Protein AF-A0A924P4Y9-F1 (afdb_monomer_lite)

Foldseek 3Di:
DDDDPCRVCVCVVVDDDDDDDDQKDKDWDDDPVDIWIKIWGQDPVRDIDIDTDDD

pLDDT: mean 91.04, std 6.59, range [62.62, 97.31]

Structure (mmCIF, N/CA/C/O backbone):
data_AF-A0A924P4Y9-F1
#
_entry.id   AF-A0A924P4Y9-F1
#
loop_
_atom_site.group_PDB
_atom_site.id
_atom_site.type_symbol
_atom_site.label_atom_id
_atom_site.label_alt_id
_atom_site.label_comp_id
_atom_site.label_asym_id
_atom_site.label_entity_id
_atom_site.label_seq_id
_atom_site.pdbx_PDB_ins_code
_atom_site.Cartn_x
_atom_site.Cartn_y
_atom_site.Cartn_z
_atom_site.occupancy
_atom_site.B_iso_or_equiv
_atom_site.auth_seq_id
_atom_site.auth_comp_id
_atom_site.auth_asym_id
_atom_site.auth_atom_id
_atom_site.pdbx_PDB_model_num
ATOM 1 N N . ASP A 1 1 ? -6.968 12.721 36.472 1.00 62.62 1 ASP A N 1
ATOM 2 C CA . ASP A 1 1 ? -8.386 12.428 36.195 1.00 62.62 1 ASP A CA 1
ATOM 3 C C . ASP A 1 1 ? -8.652 10.935 36.198 1.00 62.62 1 ASP A C 1
ATOM 5 O O . ASP A 1 1 ? -7.826 10.181 35.698 1.00 62.62 1 ASP A O 1
ATOM 9 N N . ASN A 1 2 ? -9.768 10.526 36.810 1.00 84.44 2 ASN A N 1
ATOM 10 C CA . ASN A 1 2 ? -10.286 9.155 36.797 1.00 84.44 2 ASN A CA 1
ATOM 11 C C . ASN A 1 2 ? -11.471 9.119 35.828 1.00 84.44 2 ASN A C 1
ATOM 13 O O . ASN A 1 2 ? -12.579 9.488 36.206 1.00 84.44 2 ASN A O 1
ATOM 17 N N . PHE A 1 3 ? -11.222 8.714 34.585 1.00 84.94 3 PHE A N 1
ATOM 18 C CA . PHE A 1 3 ? -12.284 8.496 33.605 1.00 84.94 3 PHE A CA 1
ATOM 19 C C . PHE A 1 3 ? -12.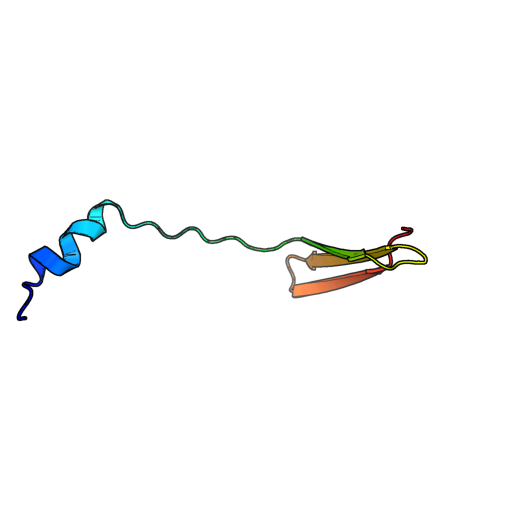966 7.152 33.861 1.00 84.94 3 PHE A C 1
ATOM 21 O O . PHE A 1 3 ? -12.305 6.158 34.175 1.00 84.94 3 PHE A O 1
ATOM 28 N N . THR A 1 4 ? -14.287 7.117 33.716 1.00 92.00 4 THR A N 1
ATOM 29 C CA . THR A 1 4 ? -15.056 5.870 33.754 1.00 92.00 4 THR A CA 1
ATOM 30 C C . THR A 1 4 ? -14.840 5.072 32.470 1.00 92.00 4 THR A C 1
ATOM 32 O O . THR A 1 4 ? -14.477 5.604 31.415 1.00 92.00 4 THR A O 1
ATOM 35 N N . LYS A 1 5 ? -15.071 3.761 32.546 1.00 89.19 5 LYS A N 1
ATOM 36 C CA . LYS A 1 5 ? -14.966 2.884 31.378 1.00 89.19 5 LYS A CA 1
ATOM 37 C C . LYS A 1 5 ? -15.965 3.295 30.293 1.00 89.19 5 LYS A C 1
ATOM 39 O O . LYS A 1 5 ? -15.626 3.296 29.115 1.00 89.19 5 LYS A O 1
ATOM 44 N N . GLU A 1 6 ? -17.166 3.693 30.695 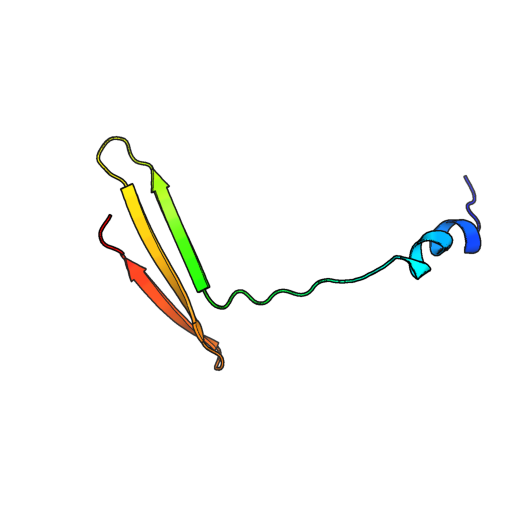1.00 89.88 6 GLU A N 1
ATOM 45 C CA . GLU A 1 6 ? -18.222 4.171 29.808 1.00 89.88 6 GLU A CA 1
ATOM 46 C C . GLU A 1 6 ? -17.799 5.411 29.008 1.00 89.88 6 GLU A C 1
ATOM 48 O O . GLU A 1 6 ? -18.030 5.464 27.800 1.00 89.88 6 GLU A O 1
ATOM 53 N N . GLU A 1 7 ? -17.139 6.382 29.647 1.00 88.94 7 GLU A N 1
ATOM 54 C CA . GLU A 1 7 ? -16.616 7.581 28.975 1.00 88.94 7 GLU A CA 1
ATOM 55 C C . GLU A 1 7 ? -15.512 7.232 27.971 1.00 88.94 7 GLU A C 1
ATOM 57 O O . GLU A 1 7 ? -15.499 7.756 26.856 1.00 88.94 7 GLU A O 1
ATOM 62 N N . SER A 1 8 ? -14.619 6.305 28.331 1.00 88.81 8 SER A N 1
ATOM 63 C CA . SER A 1 8 ? -13.552 5.832 27.443 1.00 88.81 8 SER A CA 1
ATOM 64 C C . SER A 1 8 ? -14.090 5.061 26.228 1.00 88.81 8 SER A C 1
ATOM 66 O O . SER A 1 8 ? -13.560 5.196 25.125 1.00 88.81 8 SER A O 1
ATOM 68 N N . GLU A 1 9 ? -15.158 4.275 26.398 1.00 92.31 9 GLU A N 1
ATOM 69 C CA . GLU A 1 9 ? -15.690 3.378 25.364 1.00 92.31 9 GLU A CA 1
ATOM 70 C C . GLU A 1 9 ? -16.843 3.974 24.533 1.00 92.31 9 GLU A C 1
ATOM 72 O O . GLU A 1 9 ? -17.291 3.341 23.572 1.00 92.31 9 GLU A O 1
ATOM 77 N N . ALA A 1 10 ? -17.305 5.197 24.824 1.00 92.81 10 ALA A N 1
ATOM 78 C CA . ALA A 1 10 ? -18.425 5.848 24.129 1.00 92.81 10 ALA A CA 1
ATOM 79 C C . ALA A 1 10 ? -18.255 5.928 22.594 1.00 92.81 10 ALA A C 1
ATOM 81 O O . ALA A 1 10 ? -19.238 5.921 21.844 1.00 92.81 10 ALA A O 1
ATOM 82 N N . GLY A 1 11 ? -17.007 5.971 22.116 1.00 89.31 11 GLY A N 1
ATOM 83 C CA . GLY A 1 11 ? -16.657 5.988 20.694 1.00 89.31 11 GLY A CA 1
ATOM 84 C C . GLY A 1 11 ? -16.723 4.626 19.993 1.00 89.31 11 GLY A C 1
ATOM 85 O O . GLY A 1 11 ? -16.753 4.590 18.763 1.00 89.31 11 GLY A O 1
ATOM 86 N N . ARG A 1 12 ? -16.803 3.506 20.731 1.00 90.44 12 ARG A N 1
ATOM 87 C CA . ARG A 1 12 ? -16.739 2.141 20.171 1.00 90.44 12 ARG A CA 1
ATOM 88 C C . ARG A 1 12 ? -17.810 1.879 19.112 1.00 90.44 12 ARG A C 1
ATOM 90 O O . ARG A 1 12 ? -17.543 1.192 18.136 1.00 90.44 12 ARG A O 1
ATOM 97 N N . LYS A 1 13 ? -19.001 2.467 19.267 1.00 93.19 13 LYS A N 1
ATOM 98 C CA . LYS A 1 13 ? -20.114 2.356 18.303 1.00 93.19 13 LYS A CA 1
ATOM 99 C C . LYS A 1 13 ? -19.802 2.924 16.911 1.00 93.19 13 LYS A C 1
ATOM 101 O O . LYS A 1 13 ? -20.462 2.551 15.952 1.00 93.19 13 LYS A O 1
ATOM 106 N N . ASN A 1 14 ? -18.817 3.818 16.817 1.00 94.12 14 ASN A N 1
ATOM 107 C CA . ASN A 1 14 ? -18.381 4.457 15.576 1.00 94.12 14 ASN A CA 1
ATOM 108 C C . ASN A 1 14 ? -16.992 3.966 15.137 1.00 94.12 14 ASN A C 1
ATOM 110 O O . ASN A 1 14 ? -16.447 4.465 14.154 1.00 94.12 14 ASN A O 1
ATOM 114 N N . PHE A 1 15 ? -16.386 3.042 15.886 1.00 93.81 15 PHE A N 1
ATOM 115 C CA . PHE A 1 15 ? -15.052 2.544 15.599 1.00 93.81 15 PHE A CA 1
ATOM 116 C C . PHE A 1 15 ? -15.112 1.516 14.470 1.00 93.81 15 PHE A C 1
ATOM 118 O O . PHE A 1 15 ? -15.833 0.522 14.552 1.00 93.81 15 PHE A O 1
ATOM 125 N N . GLY A 1 16 ? -14.318 1.746 13.432 1.00 94.19 16 GLY A N 1
ATOM 126 C CA . GLY A 1 16 ? -14.121 0.818 12.331 1.00 94.19 16 GLY A CA 1
ATOM 127 C C . GLY A 1 16 ? -12.646 0.753 11.968 1.00 94.19 16 GLY A C 1
ATOM 128 O O . GLY A 1 16 ? -11.913 1.728 12.131 1.00 94.19 16 GLY A O 1
ATOM 129 N N . VAL A 1 17 ? -12.218 -0.403 11.472 1.00 95.62 17 VAL A N 1
ATOM 130 C CA . VAL A 1 17 ? -10.876 -0.594 10.920 1.00 95.62 17 VAL A CA 1
ATOM 131 C C . VAL A 1 17 ? -11.012 -0.744 9.415 1.00 95.62 17 VAL A C 1
ATOM 133 O O . VAL A 1 17 ? -11.813 -1.548 8.942 1.00 95.62 17 VAL A O 1
ATOM 136 N N . VAL A 1 18 ? -10.214 0.014 8.670 1.00 95.38 18 VAL A N 1
ATOM 137 C CA . VAL A 1 18 ? -10.034 -0.190 7.233 1.00 95.38 18 VAL A CA 1
ATOM 138 C C . VAL A 1 18 ? -8.694 -0.877 7.036 1.00 95.38 18 VAL A C 1
ATOM 140 O O . VAL A 1 18 ? -7.664 -0.377 7.484 1.00 95.38 18 VAL A O 1
ATOM 143 N N . ILE A 1 19 ? -8.725 -2.038 6.389 1.00 95.06 19 ILE A N 1
ATOM 144 C CA . ILE A 1 19 ? -7.533 -2.800 6.031 1.00 95.06 19 ILE A CA 1
ATOM 145 C C . ILE A 1 19 ? -7.383 -2.710 4.520 1.00 95.06 19 ILE A C 1
ATOM 147 O O . ILE A 1 19 ? -8.302 -3.071 3.787 1.00 95.06 19 ILE A O 1
ATOM 151 N N . CYS A 1 20 ? -6.223 -2.240 4.071 1.00 91.94 20 CYS A N 1
ATOM 152 C CA . CYS A 1 20 ? -5.867 -2.188 2.660 1.00 91.94 20 CYS A CA 1
ATOM 153 C C . CYS A 1 20 ? -4.627 -3.045 2.426 1.00 91.94 20 CYS A C 1
ATOM 155 O O . CYS A 1 20 ? -3.647 -2.946 3.167 1.00 91.94 20 CYS A O 1
ATOM 157 N N . THR A 1 21 ? -4.664 -3.846 1.369 1.00 91.00 21 THR A N 1
ATOM 158 C CA . THR A 1 21 ? -3.498 -4.559 0.849 1.00 91.00 21 THR A CA 1
ATOM 159 C C . THR A 1 21 ? -2.959 -3.780 -0.341 1.00 91.00 21 THR A C 1
ATOM 161 O O . THR A 1 21 ? -3.729 -3.302 -1.171 1.00 91.00 21 THR A O 1
ATOM 164 N N . ILE A 1 22 ? -1.641 -3.592 -0.395 1.00 91.44 22 ILE A N 1
ATOM 165 C CA . ILE A 1 22 ? -0.992 -2.945 -1.535 1.00 91.44 22 ILE A CA 1
ATOM 166 C C . ILE A 1 22 ? -0.675 -4.033 -2.555 1.00 91.44 22 ILE A C 1
ATOM 168 O O . ILE A 1 22 ? 0.275 -4.788 -2.367 1.00 91.44 22 ILE A O 1
ATOM 172 N N . ASP A 1 23 ? -1.451 -4.088 -3.632 1.00 92.88 23 ASP A N 1
ATOM 173 C CA . ASP A 1 23 ? -1.192 -5.007 -4.747 1.00 92.88 23 ASP A CA 1
ATOM 174 C C . ASP A 1 23 ? -0.093 -4.460 -5.671 1.00 92.88 23 ASP A C 1
ATOM 176 O O . ASP A 1 23 ? 0.686 -5.204 -6.267 1.00 92.88 23 ASP A O 1
ATOM 180 N N . TRP A 1 24 ? 0.007 -3.133 -5.772 1.00 94.50 24 TRP A N 1
ATOM 181 C CA . TRP A 1 24 ? 1.010 -2.452 -6.581 1.00 94.50 24 TRP A CA 1
ATOM 182 C C . TRP A 1 24 ? 1.301 -1.041 -6.057 1.00 94.50 24 TRP A C 1
ATOM 184 O O . TRP A 1 24 ? 0.463 -0.406 -5.418 1.00 94.50 24 TRP A O 1
ATOM 194 N N . MET A 1 25 ? 2.505 -0.551 -6.343 1.00 95.69 25 MET A N 1
ATOM 195 C CA . MET A 1 25 ? 2.951 0.807 -6.047 1.00 95.69 25 MET A CA 1
ATOM 196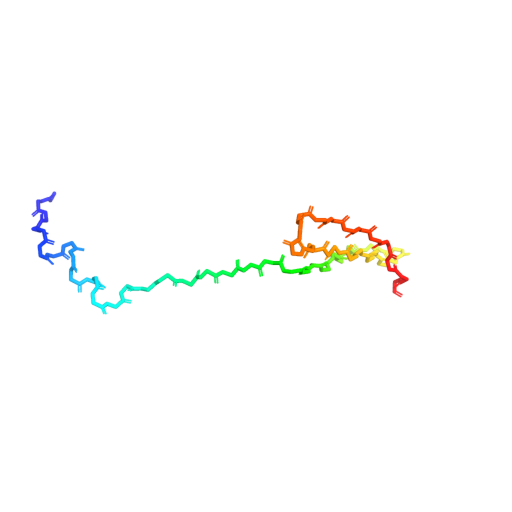 C C . MET A 1 25 ? 3.780 1.346 -7.215 1.00 95.69 25 MET A C 1
ATOM 198 O O . MET A 1 25 ? 4.597 0.625 -7.787 1.00 95.69 25 MET A O 1
ATOM 202 N N . GLU A 1 26 ? 3.634 2.634 -7.527 1.00 95.62 26 GLU A N 1
ATOM 203 C CA . GLU A 1 26 ? 4.599 3.358 -8.359 1.00 95.62 26 GLU A CA 1
ATOM 204 C C . GLU A 1 26 ? 5.389 4.349 -7.519 1.00 95.62 26 GLU A C 1
ATOM 206 O O . GLU A 1 26 ? 4.845 5.062 -6.676 1.00 95.62 26 GLU A O 1
ATOM 211 N N . TRP A 1 27 ? 6.686 4.411 -7.786 1.00 95.75 27 TRP A N 1
ATOM 212 C CA . TRP A 1 27 ? 7.575 5.414 -7.237 1.00 95.75 27 TRP A CA 1
ATOM 213 C C . TRP A 1 27 ? 7.949 6.413 -8.320 1.00 95.75 27 TRP A C 1
ATOM 215 O O . TRP A 1 27 ? 8.337 6.022 -9.421 1.00 95.75 27 TRP A O 1
ATOM 225 N N . LEU A 1 28 ? 7.860 7.697 -7.983 1.00 95.88 28 LEU A N 1
ATOM 226 C CA . LEU A 1 28 ? 8.283 8.810 -8.819 1.00 95.88 28 LEU A CA 1
ATOM 227 C C . LEU A 1 28 ? 9.334 9.619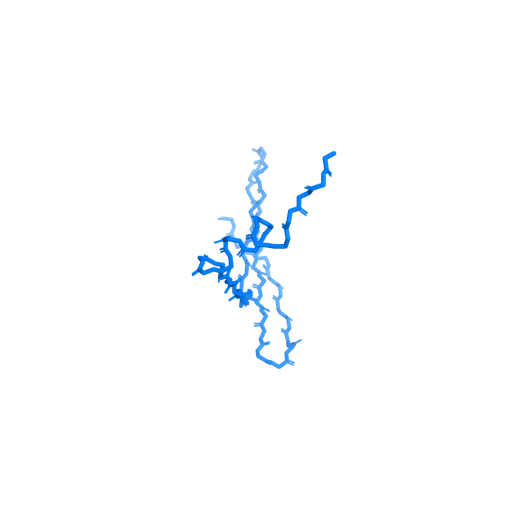 -8.062 1.00 95.88 28 LEU A C 1
ATOM 229 O O . LEU A 1 28 ? 9.084 10.106 -6.960 1.00 95.88 28 LEU A O 1
ATOM 233 N N . TRP A 1 29 ? 10.491 9.803 -8.686 1.00 94.19 29 TRP A N 1
ATOM 234 C CA . TRP A 1 29 ? 11.524 10.716 -8.222 1.00 94.19 29 TRP A CA 1
ATOM 235 C C . TRP A 1 29 ? 11.711 11.856 -9.212 1.00 94.19 29 TRP A C 1
ATOM 237 O O . TRP A 1 29 ? 11.985 11.634 -10.394 1.00 94.19 29 TRP A O 1
ATOM 247 N N . LEU A 1 30 ? 11.567 13.081 -8.710 1.00 94.31 30 LEU A N 1
ATOM 248 C CA . LEU A 1 30 ? 11.718 14.302 -9.486 1.00 94.31 30 LEU A CA 1
ATOM 249 C C . LEU A 1 30 ? 13.176 14.766 -9.414 1.00 94.31 30 LEU A C 1
ATOM 251 O O . LEU A 1 30 ? 13.648 15.179 -8.357 1.00 94.31 30 LEU A O 1
ATOM 255 N N . GLY A 1 31 ? 13.882 14.680 -10.540 1.00 91.38 31 GLY A N 1
ATOM 256 C CA . GLY A 1 31 ? 15.216 15.245 -10.718 1.00 91.38 31 GLY A CA 1
ATOM 257 C C . GLY A 1 31 ? 15.212 16.413 -11.705 1.00 91.38 31 GLY A C 1
ATOM 258 O O . GLY A 1 31 ? 14.407 16.446 -12.635 1.00 91.38 31 GLY A O 1
ATOM 259 N N . GLU A 1 32 ? 16.152 17.342 -11.521 1.00 90.31 32 GLU A N 1
ATOM 260 C CA . GLU A 1 32 ? 16.369 18.512 -12.390 1.00 90.31 32 GLU A CA 1
ATOM 261 C C . GLU A 1 32 ? 16.693 18.123 -13.846 1.00 90.31 32 GLU A C 1
ATOM 263 O O . GLU A 1 32 ? 16.330 18.829 -14.781 1.00 90.31 32 GLU A O 1
ATOM 268 N N . HIS A 1 33 ? 17.316 16.958 -14.053 1.00 88.12 33 HIS A N 1
ATOM 269 C CA . HIS A 1 33 ? 17.701 16.439 -15.373 1.00 88.12 33 HIS A CA 1
ATOM 270 C C . HIS A 1 33 ? 16.806 15.296 -15.872 1.00 88.12 33 HIS A C 1
ATOM 272 O O . HIS A 1 33 ? 17.214 14.509 -16.725 1.00 88.12 33 HIS A O 1
ATOM 278 N N . GLY A 1 34 ? 15.596 15.183 -15.326 1.00 87.50 34 GLY A N 1
ATOM 279 C CA . GLY A 1 34 ? 14.628 14.160 -15.704 1.00 87.50 34 GLY A CA 1
ATOM 280 C C . GLY A 1 34 ? 14.123 13.362 -14.512 1.00 87.50 34 GLY A C 1
ATOM 281 O O . GLY A 1 34 ? 14.751 13.279 -13.452 1.00 87.50 34 GLY A O 1
ATOM 282 N N . HIS A 1 35 ? 12.940 12.790 -14.686 1.00 93.00 35 HIS A N 1
ATOM 283 C CA . HIS A 1 35 ? 12.282 12.007 -13.652 1.00 93.00 35 HIS A CA 1
ATOM 284 C C . HIS A 1 35 ? 12.712 10.547 -13.732 1.00 93.00 35 HIS A C 1
ATOM 286 O O . HIS A 1 35 ? 13.120 10.054 -14.782 1.00 93.00 35 HIS A O 1
ATOM 292 N N . ARG A 1 36 ? 12.621 9.841 -12.608 1.00 94.31 36 ARG A N 1
ATOM 293 C CA . ARG A 1 36 ? 12.750 8.383 -12.577 1.00 94.31 36 ARG A CA 1
ATOM 294 C C . ARG A 1 36 ? 11.461 7.798 -12.054 1.00 94.31 36 ARG A C 1
ATOM 296 O O . ARG A 1 36 ? 10.909 8.297 -11.075 1.00 94.31 36 ARG A O 1
ATOM 303 N N . ARG A 1 37 ? 11.008 6.735 -12.704 1.00 97.31 37 ARG A N 1
ATOM 304 C CA . ARG A 1 37 ? 9.814 6.004 -12.310 1.00 97.31 37 ARG A CA 1
ATOM 305 C C . ARG A 1 37 ? 10.147 4.535 -12.130 1.00 97.31 37 ARG A C 1
ATOM 307 O O . ARG A 1 37 ? 10.892 3.970 -12.927 1.00 97.31 37 ARG A O 1
ATOM 314 N N . ALA A 1 38 ? 9.594 3.921 -11.096 1.00 96.94 38 ALA A N 1
ATOM 315 C CA . ALA A 1 38 ? 9.663 2.481 -10.892 1.00 96.94 38 ALA A CA 1
ATOM 316 C C . ALA A 1 38 ? 8.282 1.945 -10.523 1.00 96.94 38 ALA A C 1
ATOM 318 O O . ALA A 1 38 ? 7.530 2.622 -9.821 1.00 96.94 38 ALA A O 1
ATOM 319 N N . ASN A 1 39 ? 7.960 0.740 -10.984 1.00 96.62 39 ASN A N 1
ATOM 320 C CA . ASN A 1 39 ? 6.787 0.004 -10.532 1.00 96.62 39 ASN A CA 1
ATOM 321 C C . ASN A 1 39 ? 7.190 -1.118 -9.575 1.00 96.62 39 ASN A C 1
ATOM 323 O O . ASN A 1 39 ? 8.288 -1.668 -9.658 1.00 96.62 39 ASN A O 1
ATOM 327 N N . PHE A 1 40 ? 6.272 -1.446 -8.678 1.00 96.62 40 PHE A N 1
ATOM 328 C CA . PHE A 1 40 ? 6.364 -2.554 -7.744 1.00 96.62 40 PHE A CA 1
ATOM 329 C C . PHE A 1 40 ? 5.031 -3.290 -7.771 1.00 96.62 40 PHE A C 1
ATOM 331 O O . PHE A 1 40 ? 3.985 -2.654 -7.649 1.00 96.62 40 PHE A O 1
ATOM 338 N N . VAL A 1 41 ? 5.058 -4.607 -7.939 1.00 95.88 41 VAL A N 1
ATOM 339 C CA . VAL A 1 41 ? 3.863 -5.460 -7.957 1.00 95.88 41 VAL A CA 1
ATOM 340 C C . VAL A 1 41 ? 4.048 -6.571 -6.932 1.00 95.88 41 VAL A C 1
ATOM 342 O O . VAL A 1 41 ? 5.069 -7.262 -6.951 1.00 95.88 41 VAL A O 1
ATOM 345 N N . TYR A 1 42 ? 3.063 -6.733 -6.051 1.00 93.81 42 TYR A N 1
ATOM 346 C CA . TYR A 1 42 ? 2.993 -7.785 -5.042 1.00 93.81 42 TYR A CA 1
ATOM 347 C C . TYR A 1 42 ? 1.954 -8.818 -5.487 1.00 93.81 42 TYR A C 1
ATOM 349 O O . TYR A 1 42 ? 0.760 -8.538 -5.537 1.00 93.81 42 TYR A O 1
ATOM 357 N N . GLY A 1 43 ? 2.413 -10.012 -5.858 1.00 87.38 43 GLY A N 1
ATOM 358 C CA . GLY A 1 43 ? 1.540 -11.101 -6.285 1.00 87.38 43 GLY A CA 1
ATOM 359 C C . GLY A 1 43 ? 0.913 -11.858 -5.112 1.00 87.38 43 GLY A C 1
ATOM 360 O O . GLY A 1 43 ? 1.422 -11.857 -3.988 1.00 87.38 43 GLY A O 1
ATOM 361 N N . ALA A 1 44 ? -0.191 -12.556 -5.390 1.00 80.50 44 ALA A N 1
ATOM 362 C CA . ALA A 1 44 ? -0.992 -13.281 -4.397 1.00 80.50 44 ALA A CA 1
ATOM 363 C C . ALA A 1 44 ? -0.232 -14.403 -3.651 1.00 80.50 44 ALA A C 1
ATOM 365 O O . ALA A 1 44 ? -0.637 -14.821 -2.569 1.00 80.50 44 ALA A O 1
ATOM 366 N N . ASP A 1 45 ? 0.883 -14.879 -4.201 1.00 85.19 45 ASP A N 1
ATOM 367 C CA . ASP A 1 45 ? 1.742 -15.950 -3.686 1.00 85.19 45 ASP A CA 1
ATOM 368 C C . ASP A 1 45 ? 3.036 -15.430 -3.031 1.00 85.19 45 ASP A C 1
ATOM 370 O O . ASP A 1 45 ? 4.012 -16.166 -2.895 1.00 85.19 45 ASP A O 1
ATOM 374 N N . ARG A 1 46 ? 3.046 -14.162 -2.590 1.00 79.44 46 ARG A N 1
ATOM 375 C CA . ARG A 1 46 ? 4.234 -13.454 -2.069 1.00 79.44 46 ARG A CA 1
ATOM 376 C C . ARG A 1 46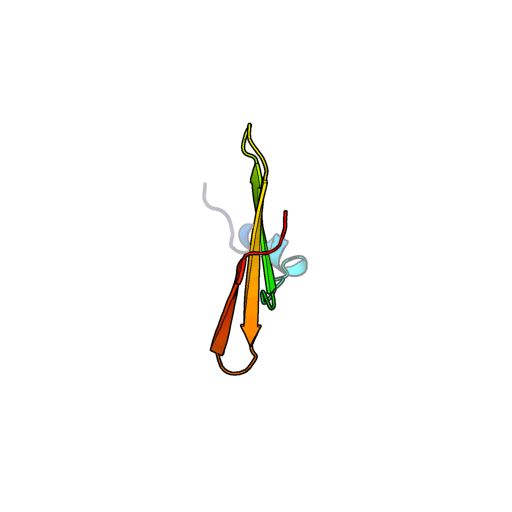 ? 5.335 -13.259 -3.112 1.00 79.44 46 ARG A C 1
ATOM 378 O O . ARG A 1 46 ? 6.482 -12.993 -2.748 1.00 79.44 46 ARG A O 1
ATOM 385 N N . THR A 1 47 ? 5.006 -13.366 -4.396 1.00 89.75 47 THR A N 1
ATOM 386 C CA . THR A 1 47 ? 5.908 -12.916 -5.452 1.00 89.75 47 THR A CA 1
ATOM 387 C C . THR A 1 47 ? 6.014 -11.398 -5.450 1.00 89.75 47 THR A C 1
ATOM 389 O O . THR A 1 47 ? 5.093 -10.673 -5.068 1.00 89.75 47 THR A O 1
ATOM 392 N N . PHE A 1 48 ? 7.178 -10.916 -5.866 1.00 94.06 48 PHE A N 1
ATOM 393 C CA . PHE A 1 48 ? 7.479 -9.500 -5.960 1.00 94.06 48 PHE A CA 1
ATOM 394 C C . PHE A 1 48 ? 8.202 -9.230 -7.273 1.00 94.06 48 PHE A C 1
ATOM 396 O O . PHE A 1 48 ? 9.179 -9.906 -7.599 1.00 94.06 48 PHE A O 1
ATOM 403 N N . ALA A 1 49 ? 7.730 -8.227 -8.005 1.00 95.12 49 ALA A N 1
ATOM 404 C CA . ALA A 1 49 ? 8.380 -7.729 -9.206 1.00 95.12 49 ALA A CA 1
ATOM 405 C C . ALA A 1 49 ? 8.627 -6.226 -9.079 1.00 95.12 49 ALA A C 1
ATOM 407 O O . ALA A 1 49 ? 7.750 -5.487 -8.632 1.00 95.12 49 ALA A O 1
ATOM 408 N N . ALA A 1 50 ? 9.808 -5.782 -9.513 1.00 96.44 50 ALA A N 1
ATOM 409 C CA . ALA A 1 50 ? 10.178 -4.375 -9.565 1.00 96.44 50 ALA A CA 1
ATOM 410 C C . ALA A 1 50 ? 10.835 -4.052 -10.907 1.00 96.44 50 ALA A C 1
ATOM 412 O O . ALA A 1 50 ? 11.779 -4.733 -11.307 1.00 96.44 50 ALA A O 1
ATOM 413 N N . ASN A 1 51 ? 10.355 -3.011 -11.590 1.00 96.19 51 ASN A N 1
ATOM 414 C CA . AS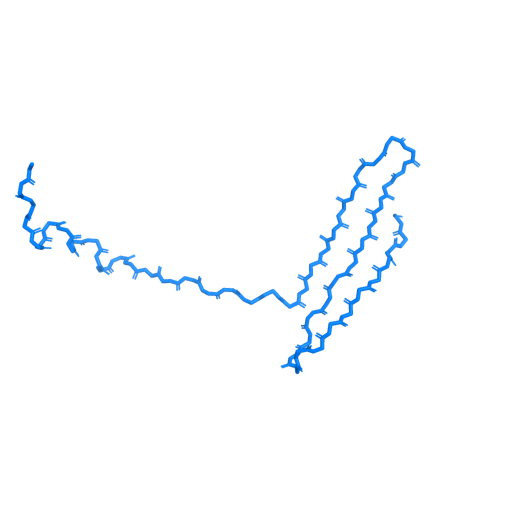N A 1 51 ? 10.891 -2.600 -12.886 1.00 96.19 51 ASN A CA 1
ATOM 415 C C . ASN A 1 51 ? 11.036 -1.083 -12.968 1.00 96.19 51 ASN A C 1
ATOM 417 O O . ASN A 1 51 ? 10.205 -0.332 -12.455 1.00 96.19 51 ASN A O 1
ATOM 421 N N . TRP A 1 52 ? 12.069 -0.632 -13.679 1.00 96.25 52 TRP A N 1
ATOM 422 C CA . TRP A 1 52 ? 12.167 0.758 -14.110 1.00 96.25 52 TRP A CA 1
ATOM 423 C C . TRP A 1 52 ? 11.142 1.029 -15.209 1.00 96.25 52 TRP A C 1
ATOM 425 O O . TRP A 1 52 ? 11.002 0.243 -16.145 1.00 96.25 52 TRP A O 1
ATOM 435 N N . LEU A 1 53 ? 10.445 2.153 -15.097 1.00 93.81 53 LEU A N 1
ATOM 436 C CA . LEU A 1 53 ? 9.569 2.661 -16.141 1.00 93.81 53 LEU A CA 1
ATOM 437 C C . LEU A 1 53 ? 10.321 3.715 -16.948 1.00 93.81 53 LEU A C 1
ATOM 439 O O . LEU A 1 53 ? 11.153 4.453 -16.412 1.00 93.81 53 LEU A O 1
ATOM 443 N N . VAL A 1 54 ? 10.007 3.792 -18.238 1.00 84.56 54 VAL A N 1
ATOM 444 C CA . VAL A 1 54 ? 10.431 4.929 -19.055 1.00 84.56 54 VAL A CA 1
ATOM 445 C C . VAL A 1 54 ? 9.800 6.197 -18.447 1.00 84.56 54 VAL A C 1
ATOM 447 O O . VAL A 1 54 ? 8.602 6.154 -18.143 1.00 84.56 54 VAL A O 1
ATOM 450 N N . PRO A 1 55 ? 10.590 7.261 -18.192 1.00 66.38 55 PRO A N 1
ATOM 451 C CA . PRO A 1 55 ? 10.102 8.503 -17.592 1.00 66.38 55 PRO A CA 1
ATOM 452 C C . PRO A 1 55 ? 8.924 9.122 -18.340 1.00 66.38 55 PRO A C 1
ATOM 454 O O . PRO A 1 55 ? 8.975 9.157 -19.591 1.00 66.38 55 PRO A O 1
#

Secondary structure (DSSP, 8-state):
----HHHHHTTGGG--------SEEEEEEEETTEEEEEEEEE-TTS-EEEEEEP-

Sequence (55 aa):
DNFTKEESEAGRKNFGVVICTIDWMEWLWLGEHGHRRANFVYGADRTFAANWLVP

Radius of gyration: 21.61 Å; chains: 1; bounding box: 38×34×56 Å